Protein AF-A0A5N6KDC1-F1 (afdb_monomer_lite)

pLDDT: mean 88.55, std 15.73, range [35.38, 98.5]

Secondary structure (DSSP, 8-state):
----HHHHHHHGGGSPP-----HHHHHHHHHHHHHHS-HHHHHHHHHHHT--STTTTGGGTTHHHHHTTSTTTGGGGGGG------BTTTB----HHHHS-TT--HHHHHHHHHHHHHH--S-HHHHHHHHHHHH--------

Sequence (143 aa):
MKVQTSAVLLLSSLVPTTYAWGTLGHYTVAYVATNFVSTATKSYFQEILGNTSTDYLASVATWSDSYRYTTAGAFSAPFHYIDAQDSPPSSCGVEYSRDCGSSGCVVSAIKNYTTILQKGTASAANLNIAAKVSINPTFKNNY

Radius of gyration: 18.58 Å; chains: 1; bounding box: 64×29×42 Å

Organism: Monilinia laxa (NCBI:txid61186)

InterPro domains:
  IPR003154 S1/P1 nuclease [PF02265] (21-131)
  IPR003154 S1/P1 nuclease [PTHR33146] (6-131)
  IPR003154 S1/P1 nuclease [cd11010] (21-132)
  IPR008947 Phospholipase C/P1 nuclease domain superfamily [G3DSA:1.10.575.10] (21-136)
  IPR008947 Phospholipase C/P1 nuclease domain superfamily [SSF48537] (21-132)

Foldseek 3Di:
DPDPPVVVVVVVVPDDDDDWDDLVNLLVLQLVVLVPDDPVVLVLQCVLQVHNDSSSLSVLSCVLVVQCPDPVNVLCPQLQAWAAPFDPPVDDDRDCVPTQDPSGHVVVLLVVLVVCCVVVPDDSVSVNVSSSCNSHNHDDDDD

Structure (mmCIF, N/CA/C/O backbone):
data_AF-A0A5N6KDC1-F1
#
_entry.id   AF-A0A5N6KDC1-F1
#
loop_
_atom_site.group_PDB
_atom_site.id
_atom_site.type_symbol
_atom_site.label_atom_id
_atom_site.label_alt_id
_atom_site.label_comp_id
_atom_site.label_asym_id
_atom_site.label_entity_id
_atom_site.label_seq_id
_atom_site.pdbx_PDB_ins_code
_atom_site.Cartn_x
_atom_site.Cartn_y
_atom_site.Cartn_z
_atom_site.occupancy
_atom_site.B_iso_or_equiv
_atom_site.auth_seq_id
_atom_site.auth_comp_id
_atom_site.auth_asym_id
_atom_site.auth_atom_id
_atom_site.pdbx_PDB_model_num
ATOM 1 N N . MET A 1 1 ? 44.374 1.167 -10.948 1.00 42.12 1 MET A N 1
ATOM 2 C CA . MET A 1 1 ? 43.563 1.753 -12.036 1.00 42.12 1 MET A CA 1
ATOM 3 C C . MET A 1 1 ? 42.756 2.903 -11.441 1.00 42.12 1 MET A C 1
ATOM 5 O O . MET A 1 1 ? 41.861 2.644 -10.651 1.00 42.12 1 MET A O 1
ATOM 9 N N . LYS A 1 2 ? 43.147 4.165 -11.678 1.00 50.44 2 LYS A N 1
ATOM 10 C CA . LYS A 1 2 ? 42.396 5.334 -11.186 1.00 50.44 2 LYS A CA 1
ATOM 11 C C . LYS A 1 2 ? 41.202 5.528 -12.118 1.00 50.44 2 LYS A C 1
ATOM 13 O O . LYS A 1 2 ? 41.373 6.062 -13.208 1.00 50.44 2 LYS A O 1
ATOM 18 N N . VAL A 1 3 ? 40.029 5.031 -11.733 1.00 56.22 3 VAL A N 1
ATOM 19 C CA . VAL A 1 3 ? 38.789 5.335 -12.457 1.00 56.22 3 VAL A CA 1
ATOM 20 C C . VAL A 1 3 ? 38.571 6.842 -12.322 1.00 56.22 3 VAL A C 1
ATOM 22 O O . VAL A 1 3 ? 38.454 7.346 -11.206 1.00 56.22 3 VAL A O 1
ATOM 25 N N . GLN A 1 4 ? 38.622 7.576 -13.437 1.00 58.28 4 GLN A N 1
ATOM 26 C CA . GLN A 1 4 ? 38.349 9.013 -13.453 1.00 58.28 4 GLN A CA 1
ATOM 27 C C . GLN A 1 4 ? 36.920 9.236 -12.949 1.00 58.28 4 GLN A C 1
ATOM 29 O O . GLN A 1 4 ? 35.951 8.930 -13.641 1.00 58.28 4 GLN A O 1
ATOM 34 N N . THR A 1 5 ? 36.791 9.774 -11.739 1.00 60.12 5 THR A N 1
ATOM 35 C CA . THR A 1 5 ? 35.517 10.082 -11.070 1.00 60.12 5 THR A CA 1
ATOM 36 C C . THR A 1 5 ? 34.593 10.962 -11.920 1.00 60.12 5 THR A C 1
ATOM 38 O O . THR A 1 5 ? 33.375 10.828 -11.837 1.00 60.12 5 THR A O 1
ATOM 41 N N . SER A 1 6 ? 35.152 11.794 -12.804 1.00 61.03 6 SER A N 1
ATOM 42 C CA . SER A 1 6 ? 34.396 12.638 -13.739 1.00 61.03 6 SER A CA 1
ATOM 43 C C . SER A 1 6 ? 33.605 11.848 -14.789 1.00 61.03 6 SER A C 1
ATOM 45 O O . SER A 1 6 ? 32.522 12.277 -15.174 1.00 61.03 6 SER A O 1
ATOM 47 N N . ALA A 1 7 ? 34.107 10.693 -15.241 1.00 60.31 7 ALA A N 1
ATOM 48 C CA . ALA A 1 7 ? 33.405 9.870 -16.230 1.00 60.31 7 ALA A CA 1
ATOM 49 C C . ALA A 1 7 ? 32.165 9.195 -15.619 1.00 60.31 7 ALA A C 1
ATOM 51 O O . ALA A 1 7 ? 31.121 9.123 -16.260 1.00 60.31 7 ALA A O 1
ATOM 52 N N . VAL A 1 8 ? 32.248 8.778 -14.350 1.00 61.72 8 VAL A N 1
ATOM 53 C CA . VAL A 1 8 ? 31.131 8.159 -13.615 1.00 61.72 8 VAL A CA 1
ATOM 54 C C . VAL A 1 8 ? 29.970 9.146 -13.415 1.00 61.72 8 VAL A C 1
ATOM 56 O O . VAL A 1 8 ? 28.818 8.771 -13.603 1.00 61.72 8 VAL A O 1
ATOM 59 N N . LEU A 1 9 ? 30.267 10.419 -13.117 1.00 62.69 9 LEU A N 1
ATOM 60 C CA . LEU A 1 9 ? 29.263 11.484 -12.945 1.00 62.69 9 LEU A CA 1
ATOM 61 C C . LEU A 1 9 ? 28.553 11.886 -14.252 1.00 62.69 9 LEU A C 1
ATOM 63 O O . LEU A 1 9 ? 27.386 12.268 -14.228 1.00 62.69 9 LEU A O 1
ATOM 67 N N . LEU A 1 10 ? 29.235 11.801 -15.399 1.00 64.56 10 LEU A N 1
ATOM 68 C CA . LEU A 1 10 ? 28.627 12.064 -16.709 1.00 64.56 10 LEU A CA 1
ATOM 69 C C . LEU A 1 10 ? 27.679 10.931 -17.130 1.00 64.56 10 LEU A C 1
ATOM 71 O O . LEU A 1 10 ? 26.590 11.209 -17.630 1.00 64.56 10 LEU A O 1
ATOM 75 N N . LEU A 1 11 ? 28.033 9.666 -16.868 1.00 63.50 11 LEU A N 1
ATOM 76 C CA . LEU A 1 11 ? 27.174 8.521 -17.196 1.00 63.50 11 LEU A CA 1
ATOM 77 C C . LEU A 1 11 ? 25.890 8.466 -16.350 1.00 63.50 11 LEU A C 1
ATOM 79 O O . LEU A 1 11 ? 24.855 8.043 -16.860 1.00 63.50 11 LEU A O 1
ATOM 83 N N . SER A 1 12 ? 25.906 8.938 -15.098 1.00 63.75 12 SER A N 1
ATOM 84 C CA . SER A 1 12 ? 24.704 8.962 -14.250 1.00 63.75 12 SER A CA 1
ATOM 85 C C . SER A 1 12 ? 23.648 9.985 -14.691 1.00 63.75 12 SER A C 1
ATOM 87 O O . SER A 1 12 ? 22.513 9.923 -14.231 1.00 63.75 12 SER A O 1
ATOM 89 N N . SER A 1 13 ? 23.987 10.922 -15.584 1.00 66.44 13 SER A N 1
ATOM 90 C CA . SER A 1 13 ? 23.025 11.891 -16.137 1.00 66.44 13 SER A CA 1
ATOM 91 C C . SER A 1 13 ? 22.159 11.330 -17.274 1.00 66.44 13 SER A C 1
ATOM 93 O O . SER A 1 13 ? 21.177 11.956 -17.661 1.00 66.44 13 SER A O 1
ATOM 95 N N . LEU A 1 14 ? 22.504 10.144 -17.792 1.00 69.44 14 LEU A N 1
ATOM 96 C CA . LEU A 1 14 ? 21.783 9.468 -18.877 1.00 69.44 14 LEU A CA 1
ATOM 97 C C . LEU A 1 14 ? 20.701 8.500 -18.370 1.00 69.44 14 LEU A C 1
ATOM 99 O O . LEU A 1 14 ? 20.018 7.872 -19.178 1.00 69.44 14 LEU A O 1
ATOM 103 N N . VAL A 1 15 ? 20.551 8.352 -17.050 1.00 67.81 15 VAL A N 1
ATOM 104 C CA . VAL A 1 15 ? 19.548 7.457 -16.462 1.00 67.81 15 VAL A CA 1
ATOM 105 C C . VAL A 1 15 ? 18.172 8.129 -16.561 1.00 67.81 15 VAL A C 1
ATOM 107 O O . VAL A 1 15 ? 18.030 9.266 -16.103 1.00 67.81 15 VAL A O 1
ATOM 110 N N . PRO A 1 16 ? 17.151 7.473 -17.143 1.00 66.69 16 PRO A N 1
ATOM 111 C CA . PRO A 1 16 ? 15.803 8.025 -17.209 1.00 66.69 16 PRO A CA 1
ATOM 112 C C . PRO A 1 16 ? 15.291 8.386 -15.813 1.00 66.69 16 PRO A C 1
ATOM 114 O O . PRO A 1 16 ? 15.335 7.558 -14.901 1.00 66.69 16 PRO A O 1
ATOM 117 N N . THR A 1 17 ? 14.789 9.609 -15.645 1.00 66.00 17 THR A N 1
ATOM 118 C CA . THR A 1 17 ? 14.122 10.020 -14.411 1.00 66.00 17 THR A CA 1
ATOM 119 C C . THR A 1 17 ? 12.681 9.521 -14.423 1.00 66.00 17 THR A C 1
ATOM 121 O O . THR A 1 17 ? 11.941 9.721 -15.385 1.00 66.00 17 THR A O 1
ATOM 124 N N . THR A 1 18 ? 12.258 8.874 -13.339 1.00 67.25 18 THR A N 1
ATOM 125 C CA . THR A 1 18 ? 10.853 8.498 -13.139 1.00 67.25 18 THR A CA 1
ATOM 126 C C . THR A 1 18 ? 10.288 9.239 -11.940 1.00 67.25 18 THR A C 1
ATOM 128 O O . THR A 1 18 ? 10.912 9.267 -10.878 1.00 67.25 18 THR A O 1
ATOM 131 N N . TYR A 1 19 ? 9.088 9.799 -12.078 1.00 69.94 19 TYR A N 1
ATOM 132 C CA . TYR A 1 19 ? 8.364 10.386 -10.955 1.00 69.94 19 TYR A CA 1
ATOM 133 C C . TYR A 1 19 ? 7.661 9.279 -10.167 1.00 69.94 19 TYR A C 1
ATOM 135 O O . TYR A 1 19 ? 6.686 8.698 -10.637 1.00 69.94 19 TYR A O 1
ATOM 143 N N . ALA A 1 20 ? 8.169 8.984 -8.971 1.00 73.25 20 ALA A N 1
ATOM 144 C CA . ALA A 1 20 ? 7.512 8.099 -8.015 1.00 73.25 20 ALA A CA 1
ATOM 145 C C . ALA A 1 20 ? 6.721 8.913 -6.984 1.00 73.25 20 ALA A C 1
ATOM 147 O O . ALA A 1 20 ? 7.029 10.077 -6.706 1.00 73.25 20 ALA A O 1
ATOM 148 N N . TRP A 1 21 ? 5.709 8.292 -6.383 1.00 81.75 21 TRP A N 1
ATOM 149 C CA . TRP A 1 21 ? 4.977 8.914 -5.289 1.00 81.75 21 TRP A CA 1
ATOM 150 C C . TRP A 1 21 ? 5.828 8.936 -4.017 1.00 81.75 21 TRP A C 1
ATOM 152 O O . TRP A 1 21 ? 6.414 7.934 -3.616 1.00 81.75 21 TRP A O 1
ATOM 162 N N . GLY A 1 22 ? 5.874 10.099 -3.372 1.00 81.81 22 GLY A N 1
ATOM 163 C CA . GLY A 1 22 ? 6.309 10.233 -1.985 1.00 81.81 22 GLY A CA 1
ATOM 164 C C . GLY A 1 22 ? 5.114 10.379 -1.043 1.00 81.81 22 GLY A C 1
ATOM 165 O O . GLY A 1 22 ? 3.962 10.173 -1.427 1.00 81.81 22 GLY A O 1
ATOM 166 N N . THR A 1 23 ? 5.381 10.833 0.179 1.00 89.94 23 THR A N 1
ATOM 167 C CA . THR A 1 23 ? 4.375 11.079 1.226 1.00 89.94 23 THR A CA 1
ATOM 168 C C . THR A 1 23 ? 3.151 11.857 0.737 1.00 89.94 23 THR A C 1
ATOM 170 O O . THR A 1 23 ? 2.021 11.457 1.004 1.00 89.94 23 THR A O 1
ATOM 173 N N . LEU A 1 24 ? 3.361 12.943 -0.018 1.00 91.69 24 LEU A N 1
ATOM 174 C CA . LEU A 1 24 ? 2.266 13.753 -0.556 1.00 91.69 24 LEU A CA 1
ATOM 175 C C . LEU A 1 24 ? 1.353 12.936 -1.478 1.00 91.69 24 LEU A C 1
ATOM 177 O O . LEU A 1 24 ? 0.140 12.973 -1.316 1.00 91.69 24 LEU A O 1
ATOM 181 N N . GLY A 1 25 ? 1.937 12.167 -2.399 1.00 91.12 25 GLY A N 1
ATOM 182 C CA . GLY A 1 25 ? 1.192 11.333 -3.341 1.00 91.12 25 GLY A CA 1
ATOM 183 C C . GLY A 1 25 ? 0.273 10.339 -2.652 1.00 91.12 25 GLY A C 1
ATOM 184 O O . GLY A 1 25 ? -0.906 10.231 -2.981 1.00 91.12 25 GLY A O 1
ATOM 185 N N . HIS A 1 26 ? 0.809 9.672 -1.634 1.00 92.00 26 HIS A N 1
ATOM 186 C CA . HIS A 1 26 ? 0.056 8.742 -0.807 1.00 92.00 26 HIS A CA 1
ATOM 187 C C . HIS A 1 26 ? -1.135 9.370 -0.109 1.00 92.00 26 HIS A C 1
ATOM 189 O O . HIS A 1 26 ? -2.242 8.834 -0.176 1.00 92.00 26 HIS A O 1
ATOM 195 N N . TYR A 1 27 ? -0.924 10.517 0.534 1.00 94.25 27 TYR A N 1
ATOM 196 C CA . TYR A 1 27 ? -2.018 11.240 1.162 1.00 94.25 27 TYR A CA 1
ATOM 197 C C . TYR A 1 27 ? -3.052 11.682 0.136 1.00 94.25 27 TYR A C 1
ATOM 199 O O . TYR A 1 27 ? -4.241 11.482 0.363 1.00 94.25 27 TYR A O 1
ATOM 207 N N . THR A 1 28 ? -2.626 12.215 -1.011 1.00 94.88 28 THR A N 1
ATOM 208 C CA . THR A 1 28 ? -3.543 12.637 -2.074 1.00 94.88 28 THR A CA 1
ATOM 209 C C . THR A 1 28 ? -4.420 11.482 -2.551 1.00 94.88 28 THR A C 1
ATOM 211 O O . THR A 1 28 ? -5.639 11.632 -2.578 1.00 94.88 28 THR A O 1
ATOM 214 N N . VAL A 1 29 ? -3.844 10.317 -2.865 1.00 94.38 29 VAL A N 1
ATOM 215 C CA . VAL A 1 29 ? -4.617 9.139 -3.297 1.00 94.38 29 VAL A CA 1
ATOM 216 C C . VAL A 1 29 ? -5.589 8.684 -2.208 1.00 94.38 29 VAL A C 1
ATOM 218 O O . VAL A 1 29 ? -6.755 8.421 -2.500 1.00 94.38 29 VAL A O 1
ATOM 221 N N . ALA A 1 30 ? -5.150 8.640 -0.949 1.00 96.00 30 ALA A N 1
ATOM 222 C CA . ALA A 1 30 ? -6.007 8.243 0.163 1.00 96.00 30 ALA A CA 1
ATOM 223 C C . ALA A 1 30 ? -7.163 9.231 0.401 1.00 96.00 30 ALA A C 1
ATOM 225 O O . ALA A 1 30 ? -8.289 8.801 0.643 1.00 96.00 30 ALA A O 1
ATOM 226 N N . TYR A 1 31 ? -6.927 10.540 0.270 1.00 96.81 31 TYR A N 1
ATOM 227 C CA . TYR A 1 31 ? -7.988 11.546 0.337 1.00 96.81 31 TYR A CA 1
ATOM 228 C C . TYR A 1 31 ? -8.964 11.436 -0.831 1.00 96.81 31 TYR A C 1
ATOM 230 O O . TYR A 1 31 ? -10.172 11.534 -0.617 1.00 96.81 31 TYR A O 1
ATOM 238 N N . VAL A 1 32 ? -8.478 11.189 -2.051 1.00 97.12 32 VAL A N 1
ATOM 239 C CA . VAL A 1 32 ? -9.354 10.908 -3.195 1.00 97.12 32 VAL A CA 1
ATOM 240 C C . VAL A 1 32 ? -10.226 9.691 -2.882 1.00 97.12 32 VAL A C 1
ATOM 242 O O . VAL A 1 32 ? -11.446 9.798 -2.951 1.00 97.12 32 VAL A O 1
ATOM 245 N N . ALA A 1 33 ? -9.643 8.575 -2.433 1.00 97.06 33 ALA A N 1
ATOM 246 C CA . ALA A 1 33 ? -10.392 7.366 -2.087 1.00 97.06 33 ALA A CA 1
ATOM 247 C C . ALA A 1 33 ? -11.476 7.624 -1.025 1.00 97.06 33 ALA A C 1
ATOM 249 O O . ALA A 1 33 ? -12.621 7.216 -1.217 1.00 97.06 33 ALA A O 1
ATOM 250 N N . THR A 1 34 ? -11.161 8.368 0.041 1.00 96.31 34 THR A N 1
ATOM 251 C CA . THR A 1 34 ? -12.129 8.754 1.085 1.00 96.31 34 THR A CA 1
ATOM 252 C C . THR A 1 34 ? -13.390 9.424 0.521 1.00 96.31 34 THR A C 1
ATOM 254 O O . THR A 1 34 ? -14.469 9.246 1.082 1.00 96.31 34 THR A O 1
ATOM 257 N N . ASN A 1 35 ? -13.286 10.161 -0.591 1.00 96.31 35 ASN A N 1
ATOM 258 C CA . ASN A 1 35 ? -14.422 10.850 -1.214 1.00 96.31 35 ASN A CA 1
ATOM 259 C C . ASN A 1 35 ? -15.291 9.952 -2.113 1.00 96.31 35 ASN A C 1
ATOM 261 O O . ASN A 1 35 ? -16.413 10.335 -2.433 1.00 96.31 35 ASN A O 1
ATOM 265 N N . PHE A 1 36 ? -14.801 8.778 -2.522 1.00 97.94 36 PHE A N 1
ATOM 266 C CA . PHE A 1 36 ? -15.497 7.900 -3.475 1.00 97.94 36 PHE A CA 1
ATOM 267 C C . PHE A 1 36 ? -15.979 6.576 -2.879 1.00 97.94 36 PHE A C 1
ATOM 269 O O . PHE A 1 36 ? -16.775 5.873 -3.502 1.00 97.94 36 PHE A O 1
ATOM 276 N N . VAL A 1 37 ? -15.512 6.203 -1.688 1.00 97.62 37 VAL A N 1
ATOM 277 C CA . VAL A 1 37 ? -15.955 4.967 -1.038 1.00 97.62 37 VAL A CA 1
ATOM 278 C C . VAL A 1 37 ? -17.402 5.058 -0.549 1.00 97.62 37 VAL A C 1
ATOM 280 O O . VAL A 1 37 ? -17.878 6.106 -0.116 1.00 97.62 37 VAL A O 1
ATOM 283 N N . SER A 1 38 ? -18.103 3.921 -0.565 1.00 98.50 38 SER A N 1
ATOM 284 C CA . SER A 1 38 ? -19.446 3.821 0.014 1.00 98.50 38 SER A CA 1
ATOM 285 C C . SER A 1 38 ? -19.430 4.064 1.528 1.00 98.50 38 SER A C 1
ATOM 287 O O . SER A 1 38 ? -18.416 3.841 2.195 1.00 98.50 38 SER A O 1
ATOM 289 N N . THR A 1 39 ? -20.578 4.426 2.108 1.00 98.25 39 THR A N 1
ATOM 290 C CA . THR A 1 39 ? -20.723 4.546 3.568 1.00 98.25 39 THR A CA 1
ATOM 291 C C . THR A 1 39 ? -20.354 3.247 4.288 1.00 98.25 39 THR A C 1
ATOM 293 O O . THR A 1 39 ? -19.664 3.296 5.300 1.00 98.25 39 THR A O 1
ATOM 296 N N . ALA A 1 40 ? -20.733 2.088 3.737 1.00 98.25 40 ALA A N 1
ATOM 297 C CA . ALA A 1 40 ? -20.388 0.786 4.309 1.00 98.25 40 ALA A CA 1
ATOM 298 C C . ALA A 1 40 ? -18.869 0.543 4.305 1.00 98.25 40 ALA A C 1
ATOM 300 O O . ALA A 1 40 ? -18.302 0.120 5.310 1.00 98.25 40 ALA A O 1
ATOM 301 N N . THR A 1 41 ? -18.191 0.873 3.202 1.00 97.62 41 THR A N 1
ATOM 302 C CA . THR A 1 41 ? -16.728 0.785 3.096 1.00 97.62 41 THR A CA 1
ATOM 303 C C . THR A 1 41 ? -16.042 1.735 4.077 1.00 97.62 41 THR A C 1
ATOM 305 O O . THR A 1 41 ? -15.084 1.336 4.734 1.00 97.62 41 THR A O 1
ATOM 308 N N . LYS A 1 42 ? -16.541 2.970 4.217 1.00 98.31 42 LYS A N 1
ATOM 309 C CA . LYS A 1 42 ? -16.036 3.926 5.206 1.00 98.31 42 LYS A CA 1
ATOM 310 C C . LYS A 1 42 ? -16.145 3.359 6.619 1.00 98.31 42 LYS A C 1
ATOM 312 O O . LYS A 1 42 ? -15.129 3.286 7.298 1.00 98.31 42 LYS A O 1
ATOM 317 N N . SER A 1 43 ? -17.332 2.915 7.036 1.00 98.31 43 SER A N 1
ATOM 318 C CA . SER A 1 43 ? -17.543 2.341 8.371 1.00 98.31 43 SER A CA 1
ATOM 319 C C . SER A 1 43 ? -16.628 1.146 8.631 1.00 98.31 43 SER A C 1
ATOM 321 O O . SER A 1 43 ? -15.954 1.117 9.656 1.00 98.31 43 SER A O 1
ATOM 323 N N . TYR A 1 44 ? -16.524 0.221 7.673 1.00 97.50 44 TYR A N 1
ATOM 324 C CA . TYR A 1 44 ? -15.654 -0.949 7.789 1.00 97.50 44 TYR A CA 1
ATOM 325 C C . TYR A 1 44 ? -14.180 -0.565 7.989 1.00 97.50 44 TYR A C 1
ATOM 327 O O . TYR A 1 44 ? -13.523 -1.053 8.906 1.00 97.50 44 TYR A O 1
ATOM 335 N N . PHE A 1 45 ? -13.650 0.349 7.169 1.00 97.75 45 PHE A N 1
ATOM 336 C CA . PHE A 1 45 ? -12.256 0.771 7.300 1.00 97.75 45 PHE A CA 1
ATOM 337 C C . PHE A 1 45 ? -12.004 1.611 8.560 1.00 97.75 45 PHE A C 1
ATOM 339 O O . PHE A 1 45 ? -10.944 1.481 9.163 1.00 97.75 45 PHE A O 1
ATOM 346 N N . GLN A 1 46 ? -12.953 2.446 8.989 1.00 98.31 46 GLN A N 1
ATOM 347 C CA . GLN A 1 46 ? -12.829 3.191 10.245 1.00 98.31 46 GLN A CA 1
ATOM 348 C C . GLN A 1 46 ? -12.795 2.253 11.462 1.00 98.31 46 GLN A C 1
ATOM 350 O O . GLN A 1 46 ? -12.012 2.483 12.383 1.00 98.31 46 GLN A O 1
ATOM 355 N N . GLU A 1 47 ? -13.582 1.173 11.441 1.00 97.56 47 GLU A N 1
ATOM 356 C CA . GLU A 1 47 ? -13.603 0.146 12.486 1.00 97.56 47 GLU A CA 1
ATOM 357 C C . GLU A 1 47 ? -12.275 -0.618 12.560 1.00 97.56 47 GLU A C 1
ATOM 359 O O . GLU A 1 47 ? -11.614 -0.603 13.599 1.00 97.56 47 GLU A O 1
ATOM 364 N N . ILE A 1 48 ? -11.824 -1.225 11.454 1.00 97.06 48 ILE A N 1
ATOM 365 C CA . ILE A 1 48 ? -10.583 -2.023 11.451 1.00 97.06 48 ILE A CA 1
ATOM 366 C C . ILE A 1 48 ? -9.337 -1.170 11.727 1.00 97.06 48 ILE A C 1
ATOM 368 O O . ILE A 1 48 ? -8.350 -1.674 12.267 1.00 97.06 48 ILE A O 1
ATOM 372 N N . LEU A 1 49 ? -9.356 0.116 11.354 1.00 97.62 49 LEU A N 1
ATOM 373 C CA . LEU A 1 49 ? -8.262 1.050 11.619 1.00 97.62 49 LEU A CA 1
ATOM 374 C C . LEU A 1 49 ? -8.340 1.684 13.013 1.00 97.62 49 LEU A C 1
ATOM 376 O O . LEU A 1 49 ? -7.342 2.253 13.454 1.00 97.62 49 LEU A O 1
ATOM 380 N N . GLY A 1 50 ? -9.482 1.588 13.704 1.00 97.56 50 GLY A N 1
ATOM 381 C CA . GLY A 1 50 ? -9.714 2.266 14.979 1.00 97.56 50 GLY A CA 1
ATOM 382 C C . GLY A 1 50 ? -9.651 3.792 14.861 1.00 97.56 50 GLY A C 1
ATOM 383 O O . GLY A 1 50 ? -9.217 4.464 15.793 1.00 97.56 50 GLY A O 1
ATOM 384 N N . ASN A 1 51 ? -10.026 4.343 13.704 1.00 97.81 51 ASN A N 1
ATOM 385 C CA . ASN A 1 51 ? -9.942 5.771 13.416 1.00 97.81 51 ASN A CA 1
ATOM 386 C C . ASN A 1 51 ? -11.207 6.247 12.699 1.00 97.81 51 ASN A C 1
ATOM 388 O O . ASN A 1 51 ? -11.430 5.915 11.539 1.00 97.81 51 ASN A O 1
ATOM 392 N N . THR A 1 52 ? -12.013 7.065 13.374 1.00 97.75 52 THR A N 1
ATOM 393 C CA . THR A 1 52 ? -13.265 7.619 12.837 1.00 97.75 52 THR A CA 1
ATOM 394 C C . THR A 1 52 ? -13.123 9.038 12.280 1.00 97.75 52 THR A C 1
ATOM 396 O O . THR A 1 52 ? -14.132 9.656 11.931 1.00 97.75 52 THR A O 1
ATOM 399 N N . SER A 1 53 ? -11.902 9.5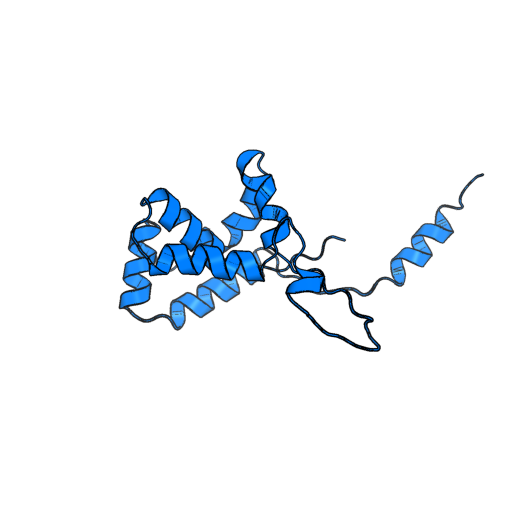78 12.187 1.00 97.81 53 SER A N 1
ATOM 400 C CA . SER A 1 53 ? -11.672 10.917 11.639 1.00 97.81 53 SER A CA 1
ATOM 401 C C . SER A 1 53 ? -12.006 10.993 10.144 1.00 97.81 53 SER A C 1
ATOM 403 O O . SER A 1 53 ? -12.193 9.981 9.459 1.00 97.81 53 SER A O 1
ATOM 405 N N . THR A 1 54 ? -12.063 12.215 9.614 1.00 96.38 54 THR A N 1
ATOM 406 C CA . THR A 1 54 ? -12.177 12.468 8.168 1.00 96.38 54 THR A CA 1
ATOM 407 C C . THR A 1 54 ? -10.968 11.964 7.385 1.00 96.38 54 THR A C 1
ATOM 409 O O . THR A 1 54 ? -11.084 11.679 6.197 1.00 96.38 54 THR A O 1
ATOM 412 N N . ASP A 1 55 ? -9.838 11.769 8.062 1.00 96.69 55 ASP A N 1
ATOM 413 C CA . ASP A 1 55 ? -8.545 11.468 7.454 1.00 96.69 55 ASP A CA 1
ATOM 414 C C . ASP A 1 55 ? -8.165 9.993 7.653 1.00 96.69 55 ASP A C 1
ATOM 416 O O . ASP A 1 55 ? -7.003 9.626 7.520 1.00 96.69 55 ASP A O 1
ATOM 420 N N . TYR A 1 56 ? -9.122 9.127 8.003 1.00 97.62 56 TYR A N 1
ATOM 421 C CA . TYR A 1 56 ? -8.860 7.749 8.431 1.00 97.62 56 TYR A CA 1
ATOM 422 C C . TYR A 1 56 ? -7.996 6.936 7.449 1.00 97.62 56 TYR A C 1
ATOM 424 O O . TYR A 1 56 ? -7.061 6.271 7.892 1.00 97.62 56 TYR A O 1
ATOM 432 N N . LEU A 1 57 ? -8.211 7.050 6.130 1.00 97.31 57 LEU A N 1
ATOM 433 C CA . LEU A 1 57 ? -7.329 6.428 5.128 1.00 97.31 57 LEU A CA 1
ATOM 434 C C . LEU A 1 57 ? -5.992 7.165 4.990 1.00 97.31 57 LEU A C 1
ATOM 436 O O . LEU A 1 57 ? -4.938 6.533 4.947 1.00 97.31 57 LEU A O 1
ATOM 440 N N . ALA A 1 58 ? -6.016 8.501 4.943 1.00 96.31 58 ALA A N 1
ATOM 441 C CA . ALA A 1 58 ? -4.812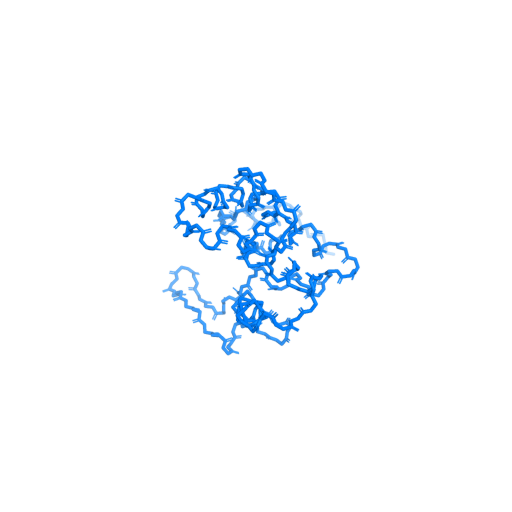 9.311 4.764 1.00 96.31 58 ALA A CA 1
ATOM 442 C C . ALA A 1 58 ? -3.826 9.131 5.926 1.00 96.31 58 ALA A C 1
ATOM 444 O O . ALA A 1 58 ? -2.630 8.988 5.695 1.00 96.31 58 ALA A O 1
ATOM 445 N N . SER A 1 59 ? -4.325 9.023 7.158 1.00 96.12 59 SER A N 1
ATOM 446 C CA . SER A 1 59 ? -3.528 8.855 8.378 1.00 96.12 59 SER A CA 1
ATOM 447 C C . SER A 1 59 ? -2.639 7.606 8.383 1.00 96.12 59 SER A C 1
ATOM 449 O O . SER A 1 59 ? -1.664 7.550 9.128 1.00 96.12 59 SER A O 1
ATOM 451 N N . VAL A 1 60 ? -2.946 6.613 7.541 1.00 96.44 60 VAL A N 1
ATOM 452 C CA . VAL A 1 60 ? -2.167 5.376 7.413 1.00 96.44 60 VAL A CA 1
ATOM 453 C C . VAL A 1 60 ? -1.518 5.198 6.042 1.00 96.44 60 VAL A C 1
ATOM 455 O O . VAL A 1 60 ? -0.818 4.211 5.820 1.00 96.44 60 VAL A O 1
ATOM 458 N N . ALA A 1 61 ? -1.701 6.150 5.126 1.00 95.12 61 ALA A N 1
ATOM 459 C CA . ALA A 1 61 ? -1.323 5.999 3.725 1.00 95.12 61 ALA A CA 1
ATOM 460 C C . ALA A 1 61 ? 0.188 5.924 3.479 1.00 95.12 61 ALA A C 1
ATOM 462 O O . ALA A 1 61 ? 0.590 5.626 2.366 1.00 95.12 61 ALA A O 1
ATOM 463 N N . THR A 1 62 ? 1.033 6.183 4.476 1.00 94.38 62 THR A N 1
ATOM 464 C CA . THR A 1 62 ? 2.509 6.128 4.394 1.00 94.38 62 THR A CA 1
ATOM 465 C C . THR A 1 62 ? 3.110 5.063 5.311 1.00 94.38 62 THR A C 1
ATOM 467 O O . THR A 1 62 ? 4.332 4.930 5.417 1.00 94.38 62 THR A O 1
ATOM 470 N N . TRP A 1 63 ? 2.257 4.285 5.986 1.00 95.94 63 TRP A N 1
ATOM 471 C CA . TRP A 1 63 ? 2.690 3.301 6.970 1.00 95.94 63 TRP A CA 1
ATOM 472 C C . TRP A 1 63 ? 3.591 2.226 6.350 1.00 95.94 63 TRP A C 1
ATOM 474 O O . TRP A 1 63 ? 4.648 1.943 6.912 1.00 95.94 63 TRP A O 1
ATOM 484 N N . SER A 1 64 ? 3.232 1.682 5.180 1.00 95.06 64 SER A N 1
ATOM 485 C CA . SER A 1 64 ? 4.009 0.626 4.506 1.00 95.06 64 SER A CA 1
ATOM 486 C C . SER A 1 64 ? 5.433 1.082 4.167 1.00 95.06 64 SER A C 1
ATOM 488 O O . SER A 1 64 ? 6.397 0.374 4.459 1.00 95.06 64 SER A O 1
ATOM 490 N N . ASP A 1 65 ? 5.584 2.311 3.657 1.00 94.12 65 ASP A N 1
ATOM 491 C CA . ASP A 1 65 ? 6.895 2.889 3.335 1.00 94.12 65 ASP A CA 1
ATOM 492 C C . ASP A 1 65 ? 7.804 3.047 4.554 1.00 94.12 65 ASP A C 1
ATOM 494 O O . ASP A 1 65 ? 9.024 2.973 4.415 1.00 94.12 65 ASP A O 1
ATOM 498 N N . SER A 1 66 ? 7.222 3.269 5.734 1.00 94.56 66 SER A N 1
ATOM 499 C CA . SER A 1 66 ? 7.966 3.335 6.994 1.00 94.56 66 SER A CA 1
ATOM 500 C C . SER A 1 66 ? 8.267 1.932 7.525 1.00 94.56 66 SER A C 1
ATOM 502 O O . SER A 1 66 ? 9.383 1.645 7.955 1.00 94.56 66 SER A O 1
ATOM 504 N N . TYR A 1 67 ? 7.281 1.033 7.460 1.00 95.75 67 TYR A N 1
ATOM 505 C CA . TYR A 1 67 ? 7.363 -0.320 8.000 1.00 95.75 67 TYR A CA 1
ATOM 506 C C . TYR A 1 67 ? 8.443 -1.163 7.319 1.00 95.75 67 TYR A C 1
ATOM 508 O O . TYR A 1 67 ? 9.172 -1.876 8.014 1.00 95.75 67 TYR A O 1
ATOM 516 N N . ARG A 1 68 ? 8.620 -1.031 5.996 1.00 95.06 68 ARG A N 1
ATOM 517 C CA . ARG A 1 68 ? 9.636 -1.788 5.242 1.00 95.06 68 ARG A CA 1
ATOM 518 C C . ARG A 1 68 ? 11.081 -1.552 5.695 1.00 95.06 68 ARG A C 1
ATOM 520 O O . ARG A 1 68 ? 11.943 -2.366 5.391 1.00 95.06 68 ARG A O 1
ATOM 527 N N . TYR A 1 69 ? 11.355 -0.459 6.410 1.00 95.81 69 TYR A N 1
ATOM 528 C CA . TYR A 1 69 ? 12.686 -0.159 6.954 1.00 95.81 69 TYR A CA 1
ATOM 529 C C . TYR A 1 69 ? 12.898 -0.686 8.379 1.00 95.81 69 TYR A C 1
ATOM 531 O O . TYR A 1 69 ? 13.981 -0.542 8.940 1.00 95.81 69 TYR A O 1
ATOM 539 N N . THR A 1 70 ? 11.882 -1.304 8.981 1.00 97.25 70 THR A N 1
ATOM 540 C CA . THR A 1 70 ? 12.017 -1.994 10.267 1.00 97.25 70 THR A CA 1
ATOM 541 C C . THR A 1 70 ? 12.500 -3.426 10.054 1.00 97.25 70 THR A C 1
ATOM 543 O O . THR A 1 70 ? 12.191 -4.044 9.036 1.00 97.25 70 THR A O 1
ATOM 546 N N . THR A 1 71 ? 13.174 -4.012 11.048 1.00 97.75 71 THR A N 1
ATOM 547 C CA . THR A 1 71 ? 13.564 -5.434 11.007 1.00 97.75 71 THR A CA 1
ATOM 548 C C . THR A 1 71 ? 12.362 -6.353 10.770 1.00 97.75 71 THR A C 1
ATOM 550 O O . THR A 1 71 ? 12.458 -7.309 10.009 1.00 97.75 71 THR A O 1
ATOM 553 N N . ALA A 1 72 ? 11.214 -6.046 11.383 1.00 96.25 72 ALA A N 1
ATOM 554 C CA . ALA A 1 72 ? 9.996 -6.837 11.232 1.00 96.25 72 ALA A CA 1
ATOM 555 C C . ALA A 1 72 ? 9.355 -6.696 9.843 1.00 96.25 72 ALA A C 1
ATOM 557 O O . ALA A 1 72 ? 8.738 -7.641 9.369 1.00 96.25 72 ALA A O 1
ATOM 558 N N . GLY A 1 73 ? 9.487 -5.533 9.200 1.00 95.88 73 GLY A N 1
ATOM 559 C CA . GLY A 1 73 ? 8.852 -5.231 7.919 1.00 95.88 73 GLY A CA 1
ATOM 560 C C . GLY A 1 73 ? 9.750 -5.379 6.698 1.00 95.88 73 GLY A C 1
ATOM 561 O O . GLY A 1 73 ? 9.249 -5.244 5.586 1.00 95.88 73 GLY A O 1
ATOM 562 N N . ALA A 1 74 ? 11.037 -5.690 6.864 1.00 96.62 74 ALA A N 1
ATOM 563 C CA . ALA A 1 74 ? 12.002 -5.786 5.765 1.00 96.62 74 ALA A CA 1
ATOM 564 C C . ALA A 1 74 ? 11.542 -6.708 4.619 1.00 96.62 74 ALA A C 1
ATOM 566 O O . ALA A 1 74 ? 11.760 -6.404 3.448 1.00 96.62 74 ALA A O 1
ATOM 567 N N . PHE A 1 75 ? 10.822 -7.789 4.942 1.00 96.12 75 PHE A N 1
ATOM 568 C CA . PHE A 1 75 ? 10.254 -8.714 3.953 1.00 96.12 75 PHE A CA 1
ATOM 569 C C . PHE A 1 75 ? 9.269 -8.051 2.976 1.00 96.12 75 PHE A C 1
ATOM 571 O O . PHE A 1 75 ? 9.045 -8.573 1.890 1.00 96.12 75 PHE A O 1
ATOM 578 N N . SER A 1 76 ? 8.660 -6.927 3.364 1.00 96.25 76 SER A N 1
ATOM 579 C CA . SER A 1 76 ? 7.642 -6.229 2.577 1.00 96.25 76 SER A CA 1
ATOM 580 C C . SER A 1 76 ? 8.218 -5.235 1.573 1.00 96.25 76 SER A C 1
ATOM 582 O O . SER A 1 76 ? 7.468 -4.710 0.755 1.00 96.25 76 SER A O 1
ATOM 584 N N . ALA A 1 77 ? 9.533 -4.984 1.581 1.00 95.00 77 ALA A N 1
ATOM 585 C CA . ALA A 1 77 ? 10.149 -4.042 0.649 1.00 95.00 77 ALA A CA 1
ATOM 586 C C . ALA A 1 77 ? 9.827 -4.340 -0.835 1.00 95.00 77 ALA A C 1
ATOM 588 O O . ALA A 1 77 ? 9.492 -3.388 -1.540 1.00 95.00 77 ALA A O 1
ATOM 589 N N . PRO A 1 78 ? 9.823 -5.604 -1.312 1.00 95.50 78 PRO A N 1
ATOM 590 C CA . PRO A 1 78 ? 9.447 -5.938 -2.691 1.00 95.50 78 PRO A CA 1
ATOM 591 C C . PRO A 1 78 ? 7.964 -5.715 -3.017 1.00 95.50 78 PRO A C 1
ATOM 593 O O . PRO A 1 78 ? 7.593 -5.579 -4.176 1.00 95.50 78 PRO A O 1
ATOM 596 N N . PHE A 1 79 ? 7.084 -5.629 -2.015 1.00 95.94 79 PHE A N 1
ATOM 597 C CA . PHE A 1 79 ? 5.637 -5.460 -2.228 1.00 95.94 79 PHE A CA 1
ATOM 598 C C . PHE A 1 79 ? 5.258 -4.076 -2.752 1.00 95.94 79 PHE A C 1
ATOM 600 O O . PHE A 1 79 ? 4.094 -3.821 -3.046 1.00 95.94 79 PHE A O 1
ATOM 607 N N . HIS A 1 80 ? 6.231 -3.182 -2.852 1.00 93.69 80 HIS A N 1
ATOM 608 C CA . HIS A 1 80 ? 6.047 -1.843 -3.366 1.00 93.69 80 HIS A CA 1
ATOM 609 C C . HIS A 1 80 ? 6.084 -1.817 -4.900 1.00 93.69 80 HIS A C 1
ATOM 611 O O . HIS A 1 80 ? 5.410 -1.011 -5.514 1.00 93.69 80 HIS A O 1
ATOM 617 N N . TYR A 1 81 ? 6.778 -2.725 -5.575 1.00 92.19 81 TYR A N 1
ATOM 618 C CA . TYR A 1 81 ? 6.982 -2.625 -7.023 1.00 92.19 81 TYR A CA 1
ATOM 619 C C . TYR A 1 81 ? 6.805 -3.974 -7.715 1.00 92.19 81 TYR A C 1
ATOM 621 O O . TYR A 1 81 ? 6.593 -5.008 -7.083 1.00 92.19 81 TYR A O 1
ATOM 629 N N . ILE A 1 82 ? 6.813 -3.939 -9.041 1.00 94.69 82 ILE A N 1
ATOM 630 C CA . ILE A 1 82 ? 7.072 -5.097 -9.888 1.00 94.69 82 ILE A CA 1
ATOM 631 C C . ILE A 1 82 ? 8.129 -4.657 -10.897 1.00 94.69 82 ILE A C 1
ATOM 633 O O . ILE A 1 82 ? 7.934 -3.662 -11.596 1.00 94.69 82 ILE A O 1
ATOM 637 N N . ASP A 1 83 ? 9.256 -5.362 -10.917 1.00 93.50 83 ASP A N 1
ATOM 638 C CA . ASP A 1 83 ? 10.398 -5.012 -11.758 1.00 93.50 83 ASP A CA 1
ATOM 639 C C . ASP A 1 83 ? 10.192 -5.629 -13.143 1.00 93.50 83 ASP A C 1
ATOM 641 O O . ASP A 1 83 ? 10.521 -6.790 -13.391 1.00 93.50 83 ASP A O 1
ATOM 645 N N . ALA A 1 84 ? 9.572 -4.852 -14.031 1.00 94.75 84 ALA A N 1
ATOM 646 C CA . ALA A 1 84 ? 9.265 -5.277 -15.389 1.00 94.75 84 ALA A CA 1
ATOM 647 C C . ALA A 1 84 ? 10.552 -5.554 -16.181 1.00 94.75 84 ALA A C 1
ATOM 649 O O . ALA A 1 84 ? 11.383 -4.667 -16.365 1.00 94.75 84 ALA A O 1
ATOM 650 N N . GLN A 1 85 ? 10.716 -6.783 -16.670 1.00 95.38 85 GLN A N 1
ATOM 651 C CA . GLN A 1 85 ? 11.858 -7.171 -17.501 1.00 95.38 85 GLN A CA 1
ATOM 652 C C . GLN A 1 85 ? 11.550 -6.922 -18.984 1.00 95.38 85 GLN A C 1
ATOM 654 O O . GLN A 1 85 ? 11.406 -7.853 -19.780 1.00 95.38 85 GLN A O 1
ATOM 659 N N . ASP A 1 86 ? 11.390 -5.650 -19.346 1.00 94.81 86 ASP A N 1
ATOM 660 C CA . ASP A 1 86 ? 11.098 -5.175 -20.700 1.00 94.81 86 ASP A CA 1
ATOM 661 C C . ASP A 1 86 ? 12.266 -4.361 -21.301 1.00 94.81 86 ASP A C 1
ATOM 663 O O . ASP A 1 86 ? 13.431 -4.573 -20.960 1.00 94.81 86 ASP A O 1
ATOM 667 N N . SER A 1 87 ? 12.018 -3.532 -22.321 1.00 94.25 87 SER A N 1
ATOM 668 C CA . SER A 1 87 ? 13.075 -2.812 -23.054 1.00 94.25 87 SER A CA 1
ATOM 669 C C . SER A 1 87 ? 12.667 -1.372 -23.388 1.00 94.25 87 SER A C 1
ATOM 671 O O . SER A 1 87 ? 12.547 -1.011 -24.567 1.00 94.25 87 SER A O 1
ATOM 673 N N . PRO A 1 88 ? 12.436 -0.516 -22.379 1.00 89.12 88 PRO A N 1
ATOM 674 C CA . PRO A 1 88 ? 12.081 0.879 -22.598 1.00 89.12 88 PRO A CA 1
ATOM 675 C C . PRO A 1 88 ? 13.246 1.660 -23.244 1.00 89.12 88 PRO A C 1
ATOM 677 O O . PRO A 1 88 ? 14.412 1.372 -22.976 1.00 89.12 88 PRO A O 1
ATOM 680 N N . PRO A 1 89 ? 12.964 2.664 -24.098 1.00 90.00 89 PRO A N 1
ATOM 681 C CA . PRO A 1 89 ? 11.633 3.107 -24.519 1.00 90.00 89 PRO A CA 1
ATOM 682 C C . PRO A 1 89 ? 11.051 2.294 -25.693 1.00 90.00 89 PRO A C 1
ATOM 684 O O . PRO A 1 89 ? 9.967 2.614 -26.166 1.00 90.00 89 PRO A O 1
ATOM 687 N N . SER A 1 90 ? 11.765 1.281 -26.201 1.00 94.06 90 SER A N 1
ATOM 688 C CA . SER A 1 90 ? 11.401 0.568 -27.437 1.00 94.06 90 SER A CA 1
ATOM 689 C C . SER A 1 90 ? 10.211 -0.387 -27.296 1.00 94.06 90 SER A C 1
ATOM 691 O O . SER A 1 90 ? 9.431 -0.535 -28.232 1.00 94.06 90 SER A O 1
ATOM 693 N N . SER A 1 91 ? 10.053 -1.020 -26.133 1.00 95.06 91 SER A N 1
ATOM 694 C CA . SER A 1 91 ? 8.934 -1.906 -25.818 1.00 95.06 91 SER A CA 1
ATOM 695 C C . SER A 1 91 ? 8.727 -1.941 -24.310 1.00 95.06 91 SER A C 1
ATOM 697 O O . SER A 1 91 ? 9.671 -2.227 -23.573 1.00 95.06 91 SER A O 1
ATOM 699 N N . CYS A 1 92 ? 7.494 -1.703 -23.868 1.00 95.69 92 CYS A N 1
ATOM 700 C CA . CYS A 1 92 ? 7.107 -1.787 -22.462 1.00 95.69 92 CYS A CA 1
ATOM 701 C C . CYS A 1 92 ? 6.095 -2.918 -22.258 1.00 95.69 92 CYS A C 1
ATOM 703 O O . CYS A 1 92 ? 5.175 -3.077 -23.063 1.00 95.69 92 CYS A O 1
ATOM 705 N N . GLY A 1 93 ? 6.235 -3.686 -21.182 1.00 95.88 93 GLY A N 1
ATOM 706 C CA . GLY A 1 93 ? 5.327 -4.785 -20.879 1.00 95.88 93 GLY A CA 1
ATOM 707 C C . GLY A 1 93 ? 5.613 -5.451 -19.540 1.00 95.88 93 GLY A C 1
ATOM 708 O O . GLY A 1 93 ? 6.760 -5.733 -19.209 1.00 95.88 93 GLY A O 1
ATOM 709 N N . VAL A 1 94 ? 4.543 -5.760 -18.808 1.00 96.88 94 VAL A N 1
ATOM 710 C CA . VAL A 1 94 ? 4.594 -6.456 -17.519 1.00 96.88 94 VAL A CA 1
ATOM 711 C C . VAL A 1 94 ? 3.993 -7.848 -17.674 1.00 96.88 94 VAL A C 1
ATOM 713 O O . VAL A 1 94 ? 2.867 -7.992 -18.149 1.00 96.88 94 VAL A O 1
ATOM 716 N N . GLU A 1 95 ? 4.714 -8.868 -17.225 1.00 98.12 95 GLU A N 1
ATOM 717 C CA . GLU A 1 95 ? 4.258 -10.251 -17.175 1.00 98.12 95 GLU A CA 1
ATOM 718 C C . GLU A 1 95 ? 4.480 -10.816 -15.767 1.00 98.12 95 GLU A C 1
ATOM 720 O O . GLU A 1 95 ? 5.605 -10.942 -15.293 1.00 98.12 95 GLU A O 1
ATOM 725 N N . TYR A 1 96 ? 3.393 -11.175 -15.080 1.00 97.44 96 TYR A N 1
ATOM 726 C CA . TYR A 1 96 ? 3.436 -11.533 -13.659 1.00 97.44 96 TYR A CA 1
ATOM 727 C C . TYR A 1 96 ? 4.417 -12.672 -13.333 1.00 97.44 96 TYR A C 1
ATOM 729 O O . TYR A 1 96 ? 5.183 -12.560 -12.376 1.00 97.44 96 TYR A O 1
ATOM 737 N N . SER A 1 97 ? 4.407 -13.755 -14.118 1.00 97.56 97 SER A N 1
ATOM 738 C CA . SER A 1 97 ? 5.283 -14.921 -13.923 1.00 97.56 97 SER A CA 1
ATOM 739 C C . SER A 1 97 ? 6.763 -14.579 -14.059 1.00 97.56 97 SER A C 1
ATOM 741 O O . SER A 1 97 ? 7.584 -15.141 -13.337 1.00 97.56 97 SER A O 1
ATOM 743 N N . ARG A 1 98 ? 7.092 -13.667 -14.975 1.00 97.69 98 ARG A N 1
ATOM 744 C CA . ARG A 1 98 ? 8.457 -13.226 -15.262 1.00 97.69 98 ARG A CA 1
ATOM 745 C C . ARG A 1 98 ? 8.946 -12.188 -14.248 1.00 97.69 98 ARG A C 1
ATOM 747 O O . ARG A 1 98 ? 10.074 -12.284 -13.778 1.00 97.69 98 ARG A O 1
ATOM 754 N N . ASP A 1 99 ? 8.088 -11.234 -13.889 1.00 98.06 99 ASP A N 1
ATOM 755 C CA . ASP A 1 99 ? 8.502 -9.981 -13.245 1.00 98.06 99 ASP A CA 1
ATOM 756 C C . ASP A 1 99 ? 8.293 -9.952 -11.720 1.00 98.06 99 ASP A C 1
ATOM 758 O O . ASP A 1 99 ? 8.929 -9.166 -11.025 1.00 98.06 99 ASP A O 1
ATOM 762 N N . CYS A 1 100 ? 7.409 -10.786 -11.154 1.00 96.81 100 CYS A N 1
ATOM 763 C CA . CYS A 1 100 ? 7.075 -10.692 -9.724 1.00 96.81 100 CYS A CA 1
ATOM 764 C C . CYS A 1 100 ? 8.161 -11.265 -8.789 1.00 96.81 100 CYS A C 1
ATOM 766 O O 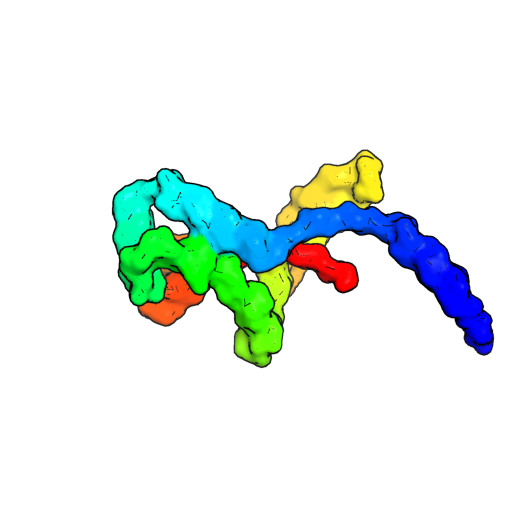. CYS A 1 100 ? 8.257 -10.865 -7.629 1.00 96.81 100 CYS A O 1
ATOM 768 N N . GLY A 1 101 ? 8.965 -12.213 -9.282 1.00 95.06 101 GLY A N 1
ATOM 769 C CA . GLY A 1 101 ? 10.009 -12.884 -8.503 1.00 95.06 101 GLY A CA 1
ATOM 770 C C . GLY A 1 101 ? 9.488 -13.751 -7.343 1.00 95.06 101 GLY A C 1
ATOM 771 O O . GLY A 1 101 ? 8.291 -13.841 -7.066 1.00 95.06 101 GLY A O 1
ATOM 772 N N . SER A 1 102 ? 10.405 -14.427 -6.643 1.00 96.06 102 SER A N 1
ATOM 773 C CA . SER A 1 102 ? 10.070 -15.348 -5.542 1.00 96.06 102 SER A CA 1
ATOM 774 C C . SER A 1 102 ? 9.823 -14.656 -4.199 1.00 96.06 102 SER A C 1
ATOM 776 O O . SER A 1 102 ? 9.159 -15.221 -3.334 1.00 96.06 102 SER A O 1
ATOM 778 N N . SER A 1 103 ? 10.349 -13.444 -4.006 1.00 95.88 103 SER A N 1
ATOM 779 C CA . SER A 1 103 ? 10.104 -12.620 -2.814 1.00 95.88 103 SER A CA 1
ATOM 780 C C . SER A 1 103 ? 8.727 -11.952 -2.816 1.00 95.88 103 SER A C 1
ATOM 782 O O . SER A 1 103 ? 8.340 -11.351 -1.816 1.00 95.88 103 SER A O 1
ATOM 784 N N . GLY A 1 104 ? 7.996 -12.055 -3.928 1.00 96.81 104 GLY A N 1
ATOM 785 C CA . GLY A 1 104 ? 6.756 -11.337 -4.173 1.00 96.81 104 GLY A CA 1
ATOM 786 C C . GLY A 1 104 ? 6.986 -9.924 -4.707 1.00 96.81 104 GLY A C 1
ATOM 787 O O . GLY A 1 104 ? 8.088 -9.385 -4.680 1.00 96.81 104 GLY A O 1
ATOM 788 N N . CYS A 1 105 ? 5.888 -9.343 -5.171 1.00 96.81 105 CYS A N 1
ATOM 789 C CA . CYS A 1 105 ? 5.789 -8.022 -5.782 1.00 96.81 105 CYS A CA 1
ATOM 790 C C . CYS A 1 105 ? 4.465 -7.350 -5.387 1.00 96.81 105 CYS A C 1
ATOM 792 O O . CYS A 1 105 ? 3.588 -7.987 -4.784 1.00 96.81 105 CYS A O 1
ATOM 794 N N . VAL A 1 106 ? 4.260 -6.103 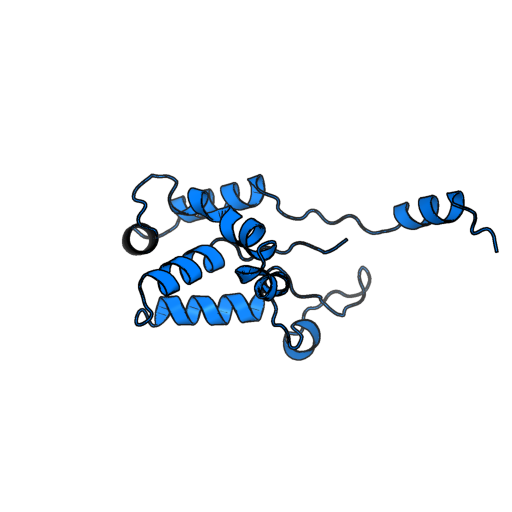-5.808 1.00 95.69 106 VAL A N 1
ATOM 795 C CA . VAL A 1 106 ? 3.021 -5.340 -5.571 1.00 95.69 106 VAL A CA 1
ATOM 796 C C . VAL A 1 106 ? 1.754 -6.080 -6.002 1.00 95.69 106 VAL A C 1
ATOM 798 O O . VAL A 1 106 ? 0.769 -6.100 -5.267 1.00 95.69 106 VAL A O 1
ATOM 801 N N . VAL A 1 107 ? 1.786 -6.797 -7.129 1.00 96.50 107 VAL A N 1
ATOM 802 C CA . VAL A 1 107 ? 0.629 -7.563 -7.624 1.00 96.50 107 VAL A CA 1
ATOM 803 C C . VAL A 1 107 ? 0.281 -8.716 -6.677 1.00 96.50 107 VAL A C 1
ATOM 805 O O . VAL A 1 107 ? -0.883 -8.903 -6.312 1.00 96.50 107 VAL A O 1
ATOM 808 N N . SER A 1 108 ? 1.287 -9.472 -6.222 1.00 97.19 108 SER A N 1
ATOM 809 C CA . SER A 1 108 ? 1.071 -10.561 -5.261 1.00 97.19 108 SER A CA 1
ATOM 810 C C . SER A 1 108 ? 0.605 -10.050 -3.893 1.00 97.19 108 SER A C 1
ATOM 812 O O . SER A 1 108 ? -0.236 -10.687 -3.255 1.00 97.19 108 SER A O 1
ATOM 814 N N . ALA A 1 109 ? 1.092 -8.879 -3.468 1.00 97.06 109 ALA A N 1
ATOM 815 C CA . ALA A 1 109 ? 0.708 -8.255 -2.211 1.00 97.06 109 ALA A CA 1
ATOM 816 C C . ALA A 1 109 ? -0.752 -7.794 -2.255 1.00 97.06 109 ALA A C 1
ATOM 818 O O . ALA A 1 109 ? -1.525 -8.158 -1.368 1.00 97.06 109 ALA A O 1
ATOM 819 N N . ILE A 1 110 ? -1.161 -7.098 -3.324 1.00 96.62 110 ILE A N 1
ATOM 820 C CA . ILE A 1 110 ? -2.560 -6.705 -3.548 1.00 96.62 110 ILE A CA 1
ATOM 821 C C . ILE A 1 110 ? -3.467 -7.935 -3.472 1.00 96.62 110 ILE A C 1
ATOM 823 O O . ILE A 1 110 ? -4.438 -7.928 -2.716 1.00 96.62 110 ILE A O 1
ATOM 827 N N . LYS A 1 111 ? -3.130 -9.022 -4.182 1.00 97.50 111 LYS A N 1
ATOM 828 C CA . LYS A 1 111 ? -3.899 -10.276 -4.132 1.00 97.50 111 LYS A CA 1
ATOM 829 C C . LYS A 1 111 ? -4.018 -10.814 -2.702 1.00 97.50 111 LYS A C 1
ATOM 831 O O . LYS A 1 111 ? -5.118 -11.160 -2.264 1.00 97.50 111 LYS A O 1
ATOM 836 N N . ASN A 1 112 ? -2.903 -10.901 -1.979 1.00 97.50 112 ASN A N 1
ATOM 837 C CA . ASN A 1 112 ? -2.864 -11.482 -0.640 1.00 97.50 112 ASN A CA 1
ATOM 838 C C . ASN A 1 112 ? -3.684 -10.664 0.370 1.00 97.50 112 ASN A C 1
ATOM 840 O O . ASN A 1 112 ? -4.599 -11.192 1.003 1.00 97.50 112 ASN A O 1
ATOM 844 N N . TYR A 1 113 ? -3.413 -9.363 0.486 1.00 97.38 113 TYR A N 1
ATOM 845 C CA . TYR A 1 113 ? -4.066 -8.516 1.485 1.00 97.38 113 TYR A CA 1
ATOM 846 C C . TYR A 1 113 ? -5.536 -8.236 1.155 1.00 97.38 113 TYR A C 1
ATOM 848 O O . TYR A 1 113 ? -6.360 -8.200 2.069 1.00 97.38 113 TYR A O 1
ATOM 856 N N . THR A 1 114 ? -5.905 -8.190 -0.130 1.00 96.75 114 THR A N 1
ATOM 857 C CA . THR A 1 114 ? -7.320 -8.178 -0.538 1.00 96.75 114 THR A CA 1
ATOM 858 C C . THR A 1 114 ? -8.027 -9.457 -0.095 1.00 96.75 114 THR A C 1
ATOM 860 O O . THR A 1 114 ? -9.121 -9.392 0.458 1.00 96.75 114 THR A O 1
ATOM 863 N N . THR A 1 115 ? -7.393 -10.623 -0.264 1.00 97.94 115 THR A N 1
ATOM 864 C CA . THR A 1 115 ? -7.966 -11.907 0.177 1.00 97.94 115 THR A CA 1
ATOM 865 C C . THR A 1 115 ? -8.176 -11.938 1.694 1.00 97.94 115 THR A C 1
ATOM 867 O O . THR A 1 115 ? -9.190 -12.454 2.163 1.00 97.94 115 THR A O 1
ATOM 870 N N . ILE A 1 116 ? -7.241 -11.379 2.470 1.00 97.19 116 ILE A N 1
ATOM 871 C CA . ILE A 1 116 ? -7.359 -11.275 3.932 1.00 97.19 116 ILE A CA 1
ATOM 872 C C . ILE A 1 116 ? -8.574 -10.420 4.319 1.00 97.19 116 ILE A C 1
ATOM 874 O O . ILE A 1 116 ? -9.385 -10.860 5.136 1.00 97.19 116 ILE A O 1
ATOM 878 N N . LEU A 1 117 ? -8.730 -9.242 3.704 1.00 96.81 117 LEU A N 1
ATOM 879 C CA . LEU A 1 117 ? -9.857 -8.340 3.968 1.00 96.81 117 LEU A CA 1
ATOM 880 C C . LEU A 1 117 ? -11.199 -8.952 3.544 1.00 96.81 117 LEU A C 1
ATOM 882 O O . LEU A 1 117 ? -12.159 -8.902 4.304 1.00 96.81 117 LEU A O 1
ATOM 886 N N . GLN A 1 118 ? -11.258 -9.581 2.368 1.00 96.56 118 GLN A N 1
ATOM 887 C CA . GLN A 1 118 ? -12.483 -10.200 1.851 1.00 96.56 118 GLN A CA 1
ATOM 888 C C . GLN A 1 118 ? -12.958 -11.381 2.696 1.00 96.56 118 GLN A C 1
ATOM 890 O O . GLN A 1 118 ? -14.159 -11.553 2.882 1.00 96.56 118 GLN A O 1
ATOM 895 N N . LYS A 1 119 ? -12.033 -12.203 3.208 1.00 96.31 119 LYS A N 1
ATOM 896 C CA . LYS A 1 119 ? -12.401 -13.304 4.105 1.00 96.31 119 LYS A CA 1
ATOM 897 C C . LYS A 1 119 ? -12.907 -12.785 5.445 1.00 96.31 119 LYS A C 1
ATOM 899 O O . LYS A 1 119 ? -13.802 -13.391 6.017 1.00 96.31 119 LYS A O 1
ATOM 904 N N . GLY A 1 120 ? -12.310 -11.714 5.971 1.00 92.94 120 GLY A N 1
ATOM 905 C CA . GLY A 1 120 ? -12.732 -11.099 7.233 1.00 92.94 120 GLY A CA 1
ATOM 906 C C . GLY A 1 120 ? -12.530 -11.968 8.483 1.00 92.94 120 GLY A C 1
ATOM 907 O O . GLY A 1 120 ? -12.872 -11.542 9.577 1.00 92.94 120 GLY A O 1
ATOM 908 N N . THR A 1 121 ? -11.961 -13.171 8.355 1.00 95.69 121 THR A N 1
ATOM 909 C CA . THR A 1 121 ? -11.782 -14.125 9.464 1.00 95.69 121 THR A CA 1
ATOM 910 C C . THR A 1 121 ? -10.425 -14.012 10.163 1.00 95.69 121 THR A C 1
ATOM 912 O O . THR A 1 121 ? -10.126 -14.797 11.061 1.00 95.69 121 THR A O 1
ATOM 915 N N . ALA A 1 122 ? -9.554 -13.104 9.715 1.00 96.69 122 ALA A N 1
ATOM 916 C CA . ALA A 1 122 ? -8.264 -12.868 10.352 1.00 96.69 122 ALA A CA 1
ATOM 917 C C . ALA A 1 122 ? -8.436 -12.086 11.666 1.00 96.69 122 ALA A C 1
ATOM 919 O O . ALA A 1 122 ? -9.466 -11.459 11.902 1.00 96.69 122 ALA A O 1
ATOM 920 N N . SER A 1 123 ? -7.414 -12.097 12.526 1.00 97.69 123 SER A N 1
ATOM 921 C CA . SER A 1 123 ? -7.427 -11.279 13.744 1.00 97.69 123 SER A CA 1
ATOM 922 C C . SER A 1 123 ? -7.555 -9.789 13.410 1.00 97.69 123 SER A C 1
ATOM 924 O O . SER A 1 123 ? -7.108 -9.344 12.350 1.00 97.69 123 SER A O 1
ATOM 926 N N . ALA A 1 124 ? -8.088 -8.994 14.343 1.00 96.62 124 ALA A N 1
ATOM 927 C CA . AL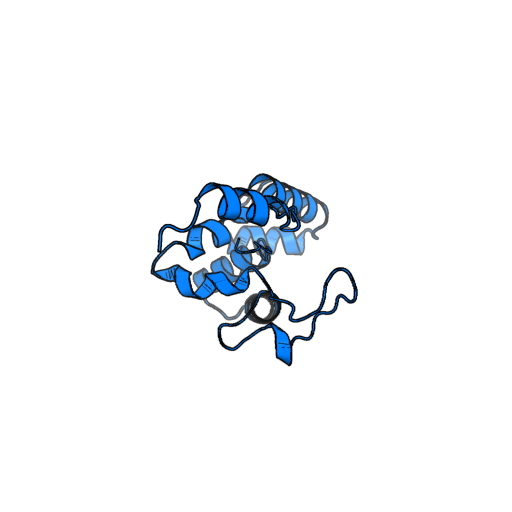A A 1 124 ? -8.201 -7.543 14.174 1.00 96.62 124 ALA A CA 1
ATOM 928 C C . ALA A 1 124 ? -6.852 -6.888 13.813 1.00 96.62 124 ALA A C 1
ATOM 930 O O . ALA A 1 124 ? -6.795 -6.024 12.942 1.00 96.62 124 ALA A O 1
ATOM 931 N N . ALA A 1 125 ? -5.749 -7.358 14.408 1.00 96.12 125 ALA A N 1
ATOM 932 C CA . ALA A 1 125 ? -4.403 -6.891 14.077 1.00 96.12 125 ALA A CA 1
ATOM 933 C C . ALA A 1 125 ? -4.011 -7.196 12.618 1.00 96.12 125 ALA A C 1
ATOM 935 O O . ALA A 1 125 ? -3.467 -6.333 11.931 1.00 96.12 125 ALA A O 1
ATOM 936 N N . ASN A 1 126 ? -4.326 -8.393 12.116 1.00 96.50 126 ASN A N 1
ATOM 937 C CA . ASN A 1 126 ? -4.021 -8.772 10.736 1.00 96.50 126 ASN A CA 1
ATOM 938 C C . ASN A 1 126 ? -4.917 -8.046 9.725 1.00 96.50 126 ASN A C 1
ATOM 940 O O . ASN A 1 126 ? -4.432 -7.654 8.667 1.00 96.50 126 ASN A O 1
ATOM 944 N N . LEU A 1 127 ? -6.194 -7.820 10.050 1.00 97.94 127 LEU A N 1
ATOM 945 C CA . LEU A 1 127 ? -7.089 -6.994 9.232 1.00 97.94 127 LEU A CA 1
ATOM 946 C C . LEU A 1 127 ? -6.609 -5.540 9.181 1.00 97.94 127 LEU A C 1
ATOM 948 O O . LEU A 1 127 ? -6.584 -4.943 8.108 1.00 97.94 127 LEU A O 1
ATOM 952 N N . ASN A 1 128 ? -6.149 -4.993 10.309 1.00 97.69 128 ASN A N 1
ATOM 953 C CA . ASN A 1 128 ? -5.567 -3.655 10.375 1.00 97.69 128 ASN A CA 1
ATOM 954 C C . ASN A 1 128 ? -4.325 -3.530 9.477 1.00 97.69 128 ASN A C 1
ATOM 956 O O . ASN A 1 128 ? -4.225 -2.586 8.695 1.00 97.69 128 ASN A O 1
ATOM 960 N N . ILE A 1 129 ? -3.402 -4.497 9.534 1.00 96.81 129 ILE A N 1
ATOM 961 C CA . ILE A 1 129 ? -2.222 -4.525 8.656 1.00 96.81 129 ILE A CA 1
ATOM 962 C C . ILE A 1 129 ? -2.646 -4.646 7.189 1.00 96.81 129 ILE A C 1
ATOM 964 O O . ILE A 1 129 ? -2.172 -3.879 6.353 1.00 96.81 129 ILE A O 1
ATOM 968 N N . ALA A 1 130 ? -3.570 -5.556 6.868 1.00 96.94 130 ALA A N 1
ATOM 969 C CA . ALA A 1 130 ? -4.051 -5.738 5.502 1.00 96.94 130 ALA A CA 1
ATOM 970 C C . ALA A 1 130 ? -4.706 -4.468 4.940 1.00 96.94 130 ALA A C 1
ATOM 972 O O . ALA A 1 130 ? -4.478 -4.123 3.779 1.00 96.94 130 ALA A O 1
ATOM 973 N N . ALA A 1 131 ? -5.456 -3.735 5.766 1.00 96.50 131 ALA A N 1
ATOM 974 C CA . ALA A 1 131 ? -6.031 -2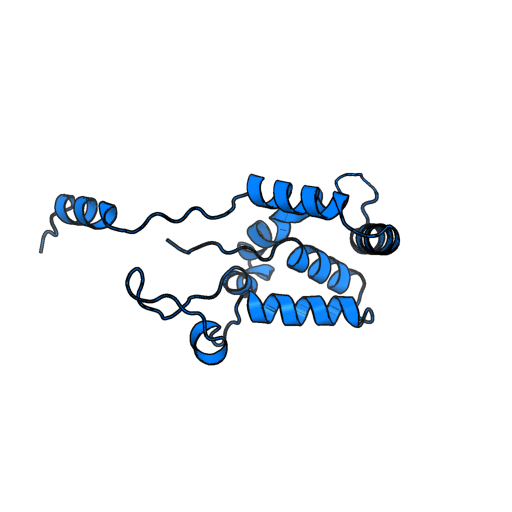.446 5.405 1.00 96.50 131 ALA A CA 1
ATOM 975 C C . ALA A 1 131 ? -4.943 -1.417 5.080 1.00 96.50 131 ALA A C 1
ATOM 977 O O . ALA A 1 131 ? -4.981 -0.803 4.017 1.00 96.50 131 ALA A O 1
ATOM 978 N N . LYS A 1 132 ? -3.934 -1.277 5.950 1.00 96.25 132 LYS A N 1
ATOM 979 C CA . LYS A 1 132 ? -2.812 -0.345 5.750 1.00 96.25 132 LYS A CA 1
ATOM 980 C C . LYS A 1 132 ? -2.033 -0.643 4.471 1.00 96.25 132 LYS A C 1
ATOM 982 O O . LYS A 1 132 ? -1.778 0.272 3.692 1.00 96.25 132 LYS A O 1
ATOM 987 N N . VAL A 1 133 ? -1.719 -1.916 4.218 1.00 94.50 133 VAL A N 1
ATOM 988 C CA . VAL A 1 133 ? -1.025 -2.322 2.985 1.00 94.50 133 VAL A CA 1
ATOM 989 C C . VAL A 1 133 ? -1.889 -2.063 1.748 1.00 94.50 133 VAL A C 1
ATOM 991 O O . VAL A 1 133 ? -1.381 -1.591 0.740 1.00 94.50 133 VAL A O 1
ATOM 994 N N . SER A 1 134 ? -3.203 -2.287 1.822 1.00 93.12 134 SER A N 1
ATOM 995 C CA . SER A 1 134 ? -4.106 -2.047 0.683 1.00 93.12 134 SER A CA 1
ATOM 996 C C . SER A 1 134 ? -4.257 -0.558 0.329 1.00 93.12 134 SER A C 1
ATOM 998 O O . SER A 1 134 ? -4.549 -0.237 -0.819 1.00 93.12 134 SER A O 1
ATOM 1000 N N . ILE A 1 135 ? -4.046 0.352 1.289 1.00 91.25 135 ILE A N 1
ATOM 1001 C CA . ILE A 1 135 ? -4.089 1.814 1.082 1.00 91.25 135 ILE A CA 1
ATOM 1002 C C . ILE A 1 135 ? -2.756 2.344 0.514 1.00 91.25 135 ILE A C 1
ATOM 1004 O O . ILE A 1 135 ? -2.742 3.359 -0.183 1.00 91.25 135 ILE A O 1
ATOM 1008 N N . ASN A 1 136 ? -1.640 1.650 0.763 1.00 82.56 136 ASN A N 1
ATOM 1009 C CA . ASN A 1 136 ? -0.317 1.961 0.209 1.00 82.56 136 ASN A CA 1
ATOM 1010 C C . ASN A 1 136 ? 0.262 0.751 -0.554 1.00 82.56 136 ASN A C 1
ATOM 1012 O O . ASN A 1 136 ? 1.061 -0.002 0.005 1.00 82.56 136 ASN A O 1
ATOM 1016 N N . PRO A 1 137 ? -0.113 0.572 -1.834 1.00 59.97 137 PRO A N 1
ATOM 1017 C CA . PRO A 1 137 ? 0.584 -0.318 -2.750 1.00 59.97 137 PRO A CA 1
ATOM 1018 C C . PRO A 1 137 ? 1.437 0.512 -3.725 1.00 59.97 137 PRO A C 1
ATOM 1020 O O . PRO A 1 137 ? 1.137 0.561 -4.917 1.00 59.97 137 PRO A O 1
ATOM 1023 N N . THR A 1 138 ? 2.431 1.275 -3.256 1.00 58.03 138 THR A N 1
ATOM 1024 C CA . THR A 1 138 ? 3.212 2.129 -4.175 1.00 58.03 138 THR A CA 1
ATOM 1025 C C . THR A 1 138 ? 4.491 1.537 -4.678 1.00 58.03 138 THR A C 1
ATOM 1027 O O . THR A 1 138 ? 5.359 1.155 -3.902 1.00 58.03 138 THR A O 1
ATOM 1030 N N . PHE A 1 139 ? 4.643 1.729 -5.987 1.00 45.47 139 PHE A N 1
ATOM 1031 C CA . PHE A 1 139 ? 5.872 1.699 -6.757 1.00 45.47 139 PHE A CA 1
ATOM 1032 C C . PHE A 1 139 ? 6.857 2.742 -6.244 1.00 45.47 139 PHE A C 1
ATOM 1034 O O . PHE A 1 139 ? 6.713 3.941 -6.494 1.00 45.47 139 PHE A O 1
ATOM 1041 N N . LYS A 1 140 ? 7.896 2.267 -5.563 1.00 43.19 140 LYS A N 1
ATOM 1042 C CA . LYS A 1 140 ? 9.148 3.003 -5.443 1.00 43.19 140 LYS A CA 1
ATOM 1043 C C . LYS A 1 140 ? 10.166 2.297 -6.326 1.00 43.19 140 LYS A C 1
ATOM 1045 O O . LYS A 1 140 ? 10.488 1.145 -6.065 1.00 43.19 140 LYS A O 1
ATOM 1050 N N . ASN A 1 141 ? 10.636 2.977 -7.368 1.00 35.41 141 ASN A N 1
ATOM 1051 C CA . ASN A 1 141 ? 11.777 2.500 -8.139 1.00 35.41 141 ASN A CA 1
ATOM 1052 C C . ASN A 1 141 ? 13.011 2.594 -7.230 1.00 35.41 141 ASN A C 1
ATOM 1054 O O . ASN A 1 141 ? 13.282 3.665 -6.676 1.00 35.41 141 ASN A O 1
ATOM 1058 N N . ASN A 1 142 ? 13.715 1.481 -7.027 1.00 35.38 142 ASN A N 1
ATOM 1059 C CA . ASN A 1 142 ? 15.016 1.496 -6.369 1.00 35.38 142 ASN A CA 1
ATOM 1060 C C . ASN A 1 142 ? 16.035 2.051 -7.374 1.00 35.38 142 ASN A C 1
ATOM 1062 O O . ASN A 1 142 ? 16.505 1.314 -8.238 1.00 35.38 142 ASN A O 1
ATOM 1066 N N . TYR A 1 143 ? 16.338 3.345 -7.272 1.00 35.94 143 TYR A N 1
ATOM 1067 C CA . TYR A 1 143 ? 17.593 3.902 -7.782 1.00 35.94 143 TYR A CA 1
ATOM 1068 C C . TYR A 1 143 ? 18.596 3.991 -6.638 1.00 35.94 143 TYR A C 1
ATOM 1070 O O . TYR A 1 143 ? 18.177 4.422 -5.535 1.00 35.94 143 TYR A O 1
#